Protein AF-A0A6M6E468-F1 (afdb_monomer)

Structure (mmCIF, N/CA/C/O backbone):
data_AF-A0A6M6E468-F1
#
_entry.id   AF-A0A6M6E468-F1
#
loop_
_atom_site.group_PDB
_atom_site.id
_atom_site.type_symbol
_atom_site.label_atom_id
_atom_site.label_alt_id
_atom_site.label_comp_id
_atom_site.label_asym_id
_atom_site.label_entity_id
_atom_site.label_seq_id
_atom_site.pdbx_PDB_ins_code
_atom_site.Cartn_x
_atom_site.Cartn_y
_atom_site.Cartn_z
_atom_site.occupancy
_atom_site.B_iso_or_equiv
_atom_site.auth_seq_id
_atom_site.auth_comp_id
_atom_site.auth_asym_id
_atom_site.auth_atom_id
_atom_site.pdbx_PDB_model_num
ATOM 1 N N . MET A 1 1 ? 19.280 4.868 -10.646 1.00 53.62 1 MET A N 1
ATOM 2 C CA . MET A 1 1 ? 18.082 5.717 -10.516 1.00 53.62 1 MET A CA 1
ATOM 3 C C . MET A 1 1 ? 18.527 7.147 -10.786 1.00 53.62 1 MET A C 1
ATOM 5 O O . MET A 1 1 ? 19.528 7.534 -10.190 1.00 53.62 1 MET A O 1
ATOM 9 N N . PRO A 1 2 ? 17.911 7.881 -11.720 1.00 64.31 2 PRO A N 1
ATOM 10 C CA . PRO A 1 2 ? 18.141 9.315 -11.892 1.00 64.31 2 PRO A CA 1
ATOM 11 C C . PRO A 1 2 ? 17.893 10.057 -10.570 1.00 64.31 2 PRO A C 1
ATOM 13 O O . PRO A 1 2 ? 16.924 9.755 -9.877 1.00 64.31 2 PRO A O 1
ATOM 16 N N . GLU A 1 3 ? 18.743 11.026 -10.222 1.00 70.00 3 GLU A N 1
ATOM 17 C CA . GLU A 1 3 ? 18.697 11.758 -8.937 1.00 70.00 3 GLU A CA 1
ATOM 18 C C . GLU A 1 3 ? 17.313 12.360 -8.632 1.00 70.00 3 GLU A C 1
ATOM 20 O O . GLU A 1 3 ? 16.843 12.291 -7.501 1.00 70.00 3 GLU A O 1
ATOM 25 N N . LYS A 1 4 ? 16.602 12.834 -9.661 1.00 68.81 4 LYS A N 1
ATOM 26 C CA . LYS A 1 4 ? 15.252 13.409 -9.530 1.00 68.81 4 LYS A CA 1
ATOM 27 C C . LYS A 1 4 ? 14.185 12.417 -9.056 1.00 68.81 4 LYS A C 1
ATOM 29 O O . LYS A 1 4 ? 13.275 12.801 -8.333 1.00 68.81 4 LYS A O 1
ATOM 34 N N . GLU A 1 5 ? 14.268 11.151 -9.463 1.00 62.62 5 GLU A N 1
ATOM 35 C CA . GLU A 1 5 ? 13.295 10.123 -9.053 1.00 62.62 5 GLU A CA 1
ATOM 36 C C . GLU A 1 5 ? 13.511 9.715 -7.591 1.00 62.62 5 GLU A C 1
ATOM 38 O O . GLU A 1 5 ? 12.561 9.419 -6.866 1.00 62.62 5 GLU A O 1
ATOM 43 N N . LEU A 1 6 ? 14.771 9.742 -7.146 1.00 69.62 6 LEU A N 1
ATOM 44 C CA . LEU A 1 6 ? 15.132 9.520 -5.751 1.00 69.62 6 LEU A CA 1
ATOM 45 C C . LEU A 1 6 ? 14.623 10.664 -4.864 1.00 69.62 6 LEU A C 1
ATOM 47 O O . LEU A 1 6 ? 14.034 10.392 -3.821 1.00 69.62 6 LEU A O 1
ATOM 51 N N . GLU A 1 7 ? 14.803 11.919 -5.288 1.00 73.38 7 GLU A N 1
ATOM 52 C CA . GLU A 1 7 ? 14.281 13.097 -4.578 1.00 73.38 7 GLU A CA 1
ATOM 53 C C . GLU A 1 7 ? 12.758 13.032 -4.409 1.00 73.38 7 GLU A C 1
ATOM 55 O O . GLU A 1 7 ? 12.260 13.165 -3.292 1.00 73.38 7 GLU A O 1
ATOM 60 N N . GLN A 1 8 ? 12.019 12.728 -5.481 1.00 72.06 8 GLN A N 1
ATOM 61 C CA . GLN A 1 8 ? 10.557 12.594 -5.429 1.00 72.06 8 GLN A CA 1
ATOM 62 C C . GLN A 1 8 ? 10.097 11.464 -4.499 1.00 72.06 8 GLN A C 1
ATOM 64 O O . GLN A 1 8 ? 9.098 11.601 -3.794 1.00 72.06 8 GLN A O 1
ATOM 69 N N . MET A 1 9 ? 10.826 10.344 -4.462 1.00 72.44 9 MET A N 1
ATOM 70 C CA . MET A 1 9 ? 10.519 9.263 -3.527 1.00 72.44 9 MET A CA 1
ATOM 71 C C . MET A 1 9 ? 10.747 9.688 -2.073 1.00 72.44 9 MET A C 1
ATOM 73 O O . MET A 1 9 ? 9.929 9.364 -1.210 1.00 72.44 9 MET A O 1
ATOM 77 N N . MET A 1 10 ? 11.851 10.381 -1.797 1.00 77.25 10 MET A N 1
ATOM 78 C CA . MET A 1 10 ? 12.161 10.874 -0.455 1.00 77.25 10 MET A CA 1
ATOM 79 C C . MET A 1 10 ? 11.100 11.871 0.019 1.00 77.25 10 MET A C 1
ATOM 81 O O . MET A 1 10 ? 10.559 11.698 1.109 1.00 77.25 10 MET A O 1
ATOM 85 N N . GLU A 1 11 ? 10.712 12.824 -0.831 1.00 80.44 11 GLU A N 1
ATOM 86 C CA . GLU A 1 11 ? 9.640 13.788 -0.546 1.00 80.44 11 GLU A CA 1
ATOM 87 C C . GLU A 1 11 ? 8.299 13.084 -0.268 1.00 80.44 11 GLU A C 1
ATOM 89 O O . GLU A 1 11 ? 7.577 13.427 0.676 1.00 80.44 11 GLU A O 1
ATOM 94 N N . PHE A 1 12 ? 7.980 12.034 -1.031 1.00 78.25 12 PHE A N 1
ATOM 95 C CA . PHE A 1 12 ? 6.785 11.223 -0.803 1.00 78.25 12 PHE A CA 1
ATOM 96 C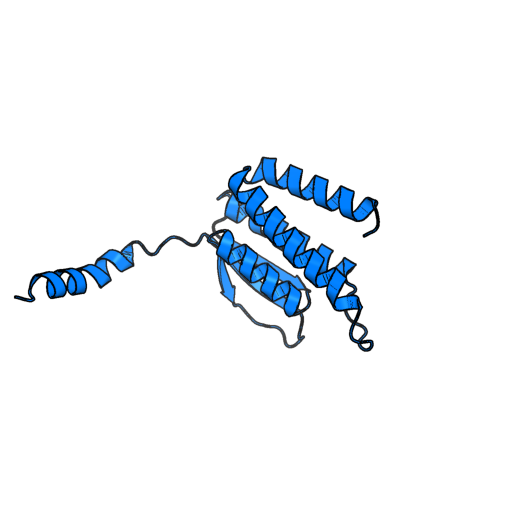 C . PHE A 1 12 ? 6.820 10.493 0.550 1.00 78.25 12 PHE A C 1
ATOM 98 O O . PHE A 1 12 ? 5.822 10.479 1.273 1.00 78.25 12 PHE A O 1
ATOM 105 N N . ILE A 1 13 ? 7.958 9.902 0.929 1.00 75.25 13 ILE A N 1
ATOM 106 C CA . ILE A 1 13 ? 8.125 9.208 2.218 1.00 75.25 13 ILE A CA 1
ATOM 107 C C . ILE A 1 13 ? 8.013 10.188 3.393 1.00 75.25 13 ILE A C 1
ATOM 109 O O . ILE A 1 13 ? 7.350 9.879 4.388 1.00 75.25 13 ILE A O 1
ATOM 113 N N . GLU A 1 14 ? 8.618 11.370 3.277 1.00 79.31 14 GLU A N 1
ATOM 114 C CA . GLU A 1 14 ? 8.524 12.433 4.282 1.00 79.31 14 GLU A CA 1
ATOM 115 C C . GLU A 1 14 ? 7.078 12.915 4.447 1.00 79.31 14 GLU A C 1
ATOM 117 O O . GLU A 1 14 ? 6.565 13.007 5.567 1.00 79.31 14 GLU A O 1
ATOM 122 N N . THR A 1 15 ? 6.376 13.112 3.330 1.00 81.38 15 THR A N 1
ATOM 123 C CA . THR A 1 15 ? 4.949 13.458 3.321 1.00 81.38 15 THR A CA 1
ATOM 124 C C . THR A 1 15 ? 4.113 12.368 3.995 1.00 81.38 15 THR A C 1
ATOM 126 O O . THR A 1 15 ? 3.269 12.659 4.847 1.00 81.38 15 THR A O 1
ATOM 129 N N . LEU A 1 16 ? 4.378 11.091 3.696 1.00 77.50 16 LEU A N 1
ATOM 130 C CA . LEU A 1 16 ? 3.726 9.972 4.377 1.00 77.50 16 LEU A CA 1
ATOM 131 C C . LEU A 1 16 ? 4.029 9.952 5.881 1.00 77.50 16 LEU A C 1
ATOM 133 O O . LEU A 1 16 ? 3.130 9.668 6.672 1.00 77.50 16 LEU A O 1
ATOM 137 N N . GLU A 1 17 ? 5.254 10.257 6.317 1.00 83.00 17 GLU A N 1
ATOM 138 C CA . GLU A 1 17 ? 5.572 10.339 7.750 1.00 83.00 17 GLU A CA 1
ATOM 139 C C . GLU A 1 17 ? 4.691 11.367 8.467 1.00 83.00 17 GLU A C 1
ATOM 141 O O . GLU A 1 17 ? 4.169 11.056 9.544 1.00 83.00 17 GLU A O 1
ATOM 146 N N . GLY A 1 18 ? 4.446 12.520 7.839 1.00 77.81 18 GLY A N 1
ATOM 147 C CA . GLY A 1 18 ? 3.517 13.533 8.341 1.00 77.81 18 GLY A CA 1
ATOM 148 C C . GLY A 1 18 ? 2.059 13.064 8.395 1.00 77.81 18 GLY A C 1
ATOM 149 O O . GLY A 1 18 ? 1.349 13.382 9.347 1.00 77.81 18 GLY A O 1
ATOM 150 N N . LEU A 1 19 ? 1.614 12.276 7.410 1.00 78.44 19 LEU A N 1
ATOM 151 C CA . LEU A 1 19 ? 0.208 11.874 7.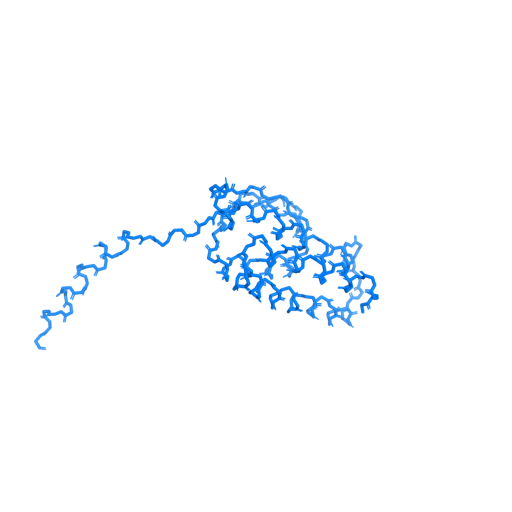272 1.00 78.44 19 LEU A CA 1
ATOM 152 C C . LEU A 1 19 ? -0.182 10.666 8.130 1.00 78.44 19 LEU A C 1
ATOM 154 O O . LEU A 1 19 ? -1.203 10.702 8.807 1.00 78.44 19 LEU A O 1
ATOM 158 N N . ILE A 1 20 ? 0.605 9.587 8.094 1.00 79.44 20 ILE A N 1
ATOM 159 C CA . ILE A 1 20 ? 0.249 8.293 8.712 1.00 79.44 20 ILE A CA 1
ATOM 160 C C . ILE A 1 20 ? 1.104 7.961 9.946 1.00 79.44 20 ILE A C 1
ATOM 162 O O . ILE A 1 20 ? 0.914 6.919 10.588 1.00 79.44 20 ILE A O 1
ATOM 166 N N . GLY A 1 21 ? 2.051 8.838 10.284 1.00 83.12 21 GLY A N 1
ATOM 167 C CA . GLY A 1 21 ? 2.969 8.700 11.405 1.00 83.12 21 GLY A CA 1
ATOM 168 C C . GLY A 1 21 ? 4.172 7.793 11.123 1.00 83.12 21 GLY A C 1
ATOM 169 O O . GLY A 1 21 ? 4.122 6.820 10.362 1.00 83.12 21 GLY A O 1
ATOM 170 N N . LYS A 1 22 ? 5.266 8.068 11.841 1.00 81.31 22 LYS A N 1
ATOM 171 C CA . LYS A 1 22 ? 6.598 7.465 11.657 1.00 81.31 22 LYS A CA 1
ATOM 172 C C . LYS A 1 22 ? 6.637 5.938 11.596 1.00 81.31 22 LYS A C 1
ATOM 174 O O . LYS A 1 22 ? 7.366 5.365 10.794 1.00 81.31 22 LYS A O 1
ATOM 179 N N . LYS A 1 23 ? 5.857 5.243 12.434 1.00 81.88 23 LYS A N 1
ATOM 180 C CA . LYS A 1 23 ? 5.858 3.767 12.473 1.00 81.88 23 LYS A CA 1
ATOM 181 C C . LYS A 1 23 ? 5.307 3.157 11.179 1.00 81.88 23 LYS A C 1
ATOM 183 O O . LYS A 1 23 ? 5.871 2.186 10.670 1.00 81.88 23 LYS A O 1
ATOM 188 N N . LYS A 1 24 ? 4.205 3.708 10.661 1.00 79.44 24 LYS A N 1
ATOM 189 C CA . LYS A 1 24 ? 3.590 3.229 9.419 1.00 79.44 24 LYS A CA 1
ATOM 190 C C . LYS A 1 24 ? 4.413 3.675 8.214 1.00 79.44 24 LYS A C 1
ATOM 192 O O . LYS A 1 24 ? 4.700 2.834 7.370 1.00 79.44 24 LYS A O 1
ATOM 197 N N . SER A 1 25 ? 4.885 4.926 8.199 1.00 81.62 25 SER A N 1
ATOM 198 C CA . SER A 1 25 ? 5.754 5.435 7.128 1.00 81.62 25 SER A CA 1
ATOM 199 C C . SER A 1 25 ? 7.016 4.583 6.958 1.00 81.62 25 SER A C 1
ATOM 201 O O . SER A 1 25 ? 7.217 4.037 5.882 1.00 81.62 25 SER A O 1
ATOM 203 N N . LYS A 1 26 ? 7.754 4.270 8.035 1.00 82.69 26 LYS A N 1
ATOM 204 C CA . LYS A 1 26 ? 8.914 3.352 7.967 1.00 82.69 26 LYS A CA 1
ATOM 205 C C . LYS A 1 26 ? 8.589 1.962 7.411 1.00 82.69 26 LYS A C 1
ATOM 207 O O . LYS A 1 26 ? 9.436 1.304 6.809 1.00 82.69 26 LYS A O 1
ATOM 212 N N . THR A 1 27 ? 7.372 1.474 7.652 1.00 79.94 27 THR A N 1
ATOM 213 C CA . THR A 1 27 ? 6.921 0.179 7.122 1.00 79.94 27 THR A CA 1
ATOM 214 C C . THR A 1 27 ? 6.707 0.259 5.611 1.00 79.94 27 THR A C 1
ATOM 216 O O . THR A 1 27 ? 7.112 -0.659 4.893 1.00 79.94 27 THR A O 1
ATOM 219 N N . ILE A 1 28 ? 6.115 1.360 5.142 1.00 77.81 28 ILE A N 1
ATOM 220 C CA . ILE A 1 28 ? 5.918 1.653 3.722 1.00 77.81 28 ILE A CA 1
ATOM 221 C C . ILE A 1 28 ? 7.263 1.902 3.039 1.00 77.81 28 ILE A C 1
ATOM 223 O O . ILE A 1 28 ? 7.546 1.235 2.056 1.00 77.81 28 ILE A O 1
ATOM 227 N N . GLU A 1 29 ? 8.123 2.752 3.599 1.00 81.31 29 GLU A N 1
ATOM 228 C CA . GLU A 1 29 ? 9.484 3.037 3.127 1.00 81.31 29 GLU A CA 1
ATOM 229 C C . GLU A 1 29 ? 10.286 1.747 2.909 1.00 81.31 29 GLU A C 1
ATOM 231 O O . GLU A 1 29 ? 10.769 1.482 1.810 1.00 81.31 29 GLU A O 1
ATOM 236 N N . LYS A 1 30 ? 10.368 0.875 3.925 1.00 80.62 30 LYS A N 1
ATOM 237 C CA . LYS A 1 30 ? 11.103 -0.395 3.811 1.00 80.62 30 LYS A CA 1
ATOM 238 C C . LYS A 1 30 ? 10.531 -1.301 2.719 1.00 80.62 30 LYS A C 1
ATOM 240 O O . LYS A 1 30 ? 11.272 -2.042 2.073 1.00 80.62 30 LYS A O 1
ATOM 245 N N . ALA A 1 31 ? 9.212 -1.307 2.551 1.00 74.06 31 ALA A N 1
ATOM 246 C CA . ALA A 1 31 ? 8.557 -2.132 1.546 1.00 74.06 31 ALA A CA 1
ATOM 247 C C . ALA A 1 31 ? 8.698 -1.550 0.128 1.00 74.06 31 ALA A C 1
ATOM 249 O O . ALA A 1 31 ? 8.931 -2.316 -0.804 1.00 74.06 31 ALA A O 1
ATOM 250 N N . LEU A 1 32 ? 8.646 -0.224 -0.010 1.00 74.94 32 LEU A N 1
ATOM 251 C CA . LEU A 1 32 ? 8.915 0.523 -1.237 1.00 74.94 32 LEU A CA 1
ATOM 252 C C . LEU A 1 32 ? 10.348 0.308 -1.712 1.00 74.94 32 LEU A C 1
ATOM 254 O O . LEU A 1 32 ? 10.545 -0.137 -2.837 1.00 74.94 32 LEU A O 1
ATOM 258 N N . LEU A 1 33 ? 11.338 0.515 -0.840 1.00 77.12 33 LEU A N 1
ATOM 259 C CA . LEU A 1 33 ? 12.750 0.291 -1.163 1.00 77.12 33 LEU A CA 1
ATOM 260 C C . LEU A 1 33 ? 12.991 -1.143 -1.641 1.00 77.12 33 LEU A C 1
ATOM 262 O O . LEU A 1 33 ? 13.653 -1.357 -2.653 1.00 77.12 33 LEU A O 1
ATOM 266 N N . LYS A 1 34 ? 12.397 -2.138 -0.968 1.00 73.50 34 LYS A N 1
ATOM 267 C CA . LYS A 1 34 ? 12.476 -3.539 -1.403 1.00 73.50 34 LYS A CA 1
ATOM 268 C C . LYS A 1 34 ? 11.852 -3.730 -2.793 1.00 73.50 34 LYS A C 1
ATOM 270 O O . LYS A 1 34 ? 12.463 -4.370 -3.644 1.00 73.50 34 LYS A O 1
ATOM 275 N N . ALA A 1 35 ? 10.659 -3.183 -3.032 1.00 69.44 35 ALA A N 1
ATOM 276 C CA . ALA A 1 35 ? 9.977 -3.287 -4.321 1.00 69.44 35 ALA A CA 1
ATOM 277 C C . ALA A 1 35 ? 10.781 -2.627 -5.454 1.00 69.44 35 ALA A C 1
ATOM 279 O O . ALA A 1 35 ? 10.898 -3.202 -6.533 1.00 69.44 35 ALA A O 1
ATOM 280 N N . MET A 1 36 ? 11.397 -1.475 -5.189 1.00 71.44 36 MET A N 1
ATOM 281 C CA . MET A 1 36 ? 12.240 -0.765 -6.149 1.00 71.44 36 MET A CA 1
ATOM 282 C C . MET A 1 36 ? 13.554 -1.477 -6.449 1.00 71.44 36 MET A C 1
ATOM 284 O O . MET A 1 36 ? 13.949 -1.557 -7.607 1.00 71.44 36 MET A O 1
ATOM 288 N N . VAL A 1 37 ? 14.216 -2.054 -5.441 1.00 71.06 37 VAL A N 1
ATOM 289 C CA . VAL A 1 37 ? 15.414 -2.879 -5.664 1.00 71.06 37 VAL A CA 1
ATOM 290 C C . VAL A 1 37 ? 15.086 -4.066 -6.570 1.00 71.06 37 VAL A C 1
ATOM 292 O O . VAL A 1 37 ? 15.866 -4.372 -7.471 1.00 71.06 37 VAL A O 1
ATOM 295 N N . HIS A 1 38 ? 13.921 -4.696 -6.389 1.00 67.00 38 HIS A N 1
ATOM 296 C CA . HIS A 1 38 ? 13.463 -5.769 -7.274 1.00 67.00 38 HIS A CA 1
ATOM 297 C C . HIS A 1 38 ? 13.193 -5.275 -8.699 1.00 67.00 38 HIS A C 1
ATOM 299 O O . HIS A 1 38 ? 13.607 -5.935 -9.645 1.00 67.00 38 HIS A O 1
ATOM 305 N N . LEU A 1 39 ? 12.562 -4.108 -8.851 1.00 67.06 39 LEU A N 1
ATOM 306 C CA . LEU A 1 39 ? 12.309 -3.489 -10.154 1.00 67.06 39 LEU A CA 1
ATOM 307 C C . LEU A 1 39 ? 13.603 -3.165 -10.921 1.00 67.06 39 LEU A C 1
ATOM 309 O O . LEU A 1 39 ? 13.685 -3.411 -12.119 1.00 67.06 39 LEU A O 1
ATOM 313 N N . VAL A 1 40 ? 14.631 -2.663 -10.231 1.00 65.12 40 VAL A N 1
ATOM 314 C CA . VAL A 1 40 ? 15.922 -2.312 -10.848 1.00 65.12 40 VAL A CA 1
ATOM 315 C C . VAL A 1 40 ? 16.773 -3.550 -11.155 1.00 65.12 40 VAL A C 1
ATOM 317 O O . VAL A 1 40 ? 17.449 -3.580 -12.179 1.00 65.12 40 VAL A O 1
ATOM 320 N N . SER A 1 41 ? 16.742 -4.573 -10.296 1.00 61.97 41 SER A N 1
ATOM 321 C CA . SER A 1 41 ? 17.560 -5.788 -10.463 1.00 61.97 41 SER A CA 1
ATOM 322 C C . SER A 1 41 ? 17.072 -6.702 -11.595 1.00 61.97 41 SER A C 1
ATOM 324 O O . SER A 1 41 ? 17.889 -7.360 -12.231 1.00 61.97 41 SER A O 1
ATOM 326 N N . ASP A 1 42 ? 15.765 -6.729 -11.879 1.00 55.44 42 ASP A N 1
ATOM 327 C CA . ASP A 1 42 ? 15.175 -7.592 -12.920 1.00 55.44 42 ASP A CA 1
ATOM 328 C C . ASP A 1 42 ? 15.369 -7.056 -14.355 1.00 55.44 42 ASP A C 1
ATOM 330 O O . ASP A 1 42 ? 15.200 -7.807 -15.312 1.00 55.44 42 ASP A O 1
ATOM 334 N N . ASN A 1 43 ? 15.791 -5.798 -14.539 1.00 53.28 43 ASN A N 1
ATOM 335 C CA . ASN A 1 43 ? 16.094 -5.232 -15.866 1.00 53.28 43 ASN A CA 1
ATOM 336 C C . ASN A 1 43 ? 17.325 -5.872 -16.553 1.00 53.28 43 ASN A C 1
ATOM 338 O O . ASN A 1 43 ? 17.662 -5.494 -17.676 1.00 53.28 43 ASN A O 1
ATOM 342 N N . GLY A 1 44 ? 18.011 -6.815 -15.895 1.00 46.72 44 GLY A N 1
ATOM 343 C CA . GLY A 1 44 ? 19.114 -7.589 -16.470 1.00 46.72 44 GLY A CA 1
ATOM 344 C C . GLY A 1 44 ? 18.682 -8.821 -17.275 1.00 46.72 44 GLY A C 1
ATOM 345 O O . GLY A 1 44 ? 19.474 -9.315 -18.075 1.00 46.72 44 GLY A O 1
ATOM 346 N N . GLU A 1 45 ? 17.445 -9.307 -17.113 1.00 46.44 45 GLU A N 1
ATOM 347 C CA . GLU A 1 45 ? 16.975 -10.539 -17.757 1.00 46.44 45 GLU A CA 1
ATOM 348 C C . GLU A 1 45 ? 15.618 -10.341 -18.457 1.00 46.44 45 GLU A C 1
ATOM 350 O O . GLU A 1 45 ? 14.569 -10.260 -17.823 1.00 46.44 45 GLU A O 1
ATOM 355 N N . ASN A 1 46 ? 15.660 -10.397 -19.794 1.00 42.03 46 ASN A N 1
ATOM 356 C CA . ASN A 1 46 ? 14.553 -10.519 -20.759 1.00 42.03 46 ASN A CA 1
ATOM 357 C C . ASN A 1 46 ? 14.066 -9.230 -21.443 1.00 42.03 46 ASN A C 1
ATOM 359 O O . ASN A 1 46 ? 13.161 -8.525 -21.004 1.00 42.03 46 ASN A O 1
ATOM 363 N N . ASN A 1 47 ? 14.617 -9.037 -22.645 1.00 54.56 47 ASN A N 1
ATOM 364 C CA . ASN A 1 47 ? 13.939 -8.413 -23.776 1.00 54.56 47 ASN A CA 1
ATOM 365 C C . ASN A 1 47 ? 12.598 -9.118 -24.072 1.00 54.56 47 ASN A C 1
ATOM 367 O O . ASN A 1 47 ? 12.492 -10.324 -23.885 1.00 54.56 47 ASN A O 1
ATOM 371 N N . THR A 1 48 ? 11.665 -8.359 -24.663 1.00 46.94 48 THR A N 1
ATOM 372 C CA . THR A 1 48 ? 10.388 -8.748 -25.313 1.00 46.94 48 THR A CA 1
ATOM 373 C C . THR A 1 48 ? 9.095 -8.628 -24.492 1.00 46.94 48 THR A C 1
ATOM 375 O O . THR A 1 48 ? 8.519 -9.629 -24.086 1.00 46.94 48 THR A O 1
ATOM 378 N N . SER A 1 49 ? 8.567 -7.406 -24.368 1.00 43.78 49 SER A N 1
ATOM 379 C CA . SER A 1 49 ? 7.159 -7.058 -24.668 1.00 43.78 49 SER A CA 1
ATOM 380 C C . SER A 1 49 ? 6.916 -5.570 -24.391 1.00 43.78 49 SER A C 1
ATOM 382 O O . SER A 1 49 ? 7.401 -5.027 -23.406 1.00 43.78 49 SER A O 1
ATOM 384 N N . THR A 1 50 ? 6.166 -4.900 -25.259 1.00 52.50 50 THR A N 1
ATOM 385 C CA . THR A 1 50 ? 5.787 -3.474 -25.226 1.00 52.50 50 THR A CA 1
ATOM 386 C C . THR A 1 50 ? 4.843 -3.094 -24.065 1.00 52.50 50 THR A C 1
ATOM 388 O O . THR A 1 50 ? 3.746 -2.589 -24.292 1.00 52.50 50 THR A O 1
ATOM 391 N N . SER A 1 51 ? 5.226 -3.315 -22.805 1.00 52.69 51 SER A N 1
ATOM 392 C CA . SER A 1 51 ? 4.343 -3.050 -21.656 1.00 52.69 51 SER A CA 1
ATOM 393 C C . SER A 1 51 ? 5.103 -2.650 -20.384 1.00 52.69 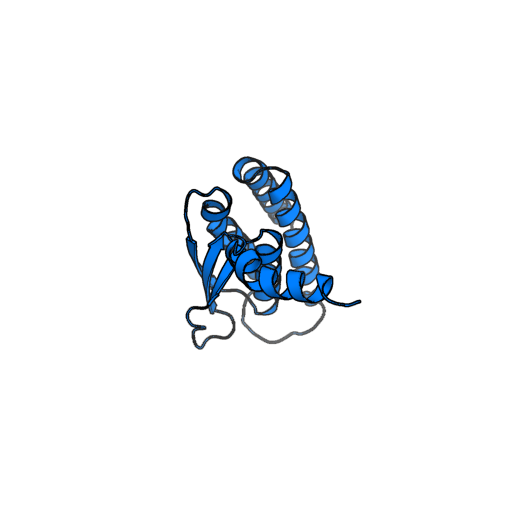51 SER A C 1
ATOM 395 O O . SER A 1 51 ? 5.731 -3.507 -19.775 1.00 52.69 51 SER A O 1
ATOM 397 N N . CYS A 1 52 ? 4.960 -1.371 -20.000 1.00 52.31 52 CYS A N 1
ATOM 398 C CA . CYS A 1 52 ? 5.411 -0.698 -18.764 1.00 52.31 52 CYS A CA 1
ATOM 399 C C . CYS A 1 52 ? 6.911 -0.789 -18.443 1.00 52.31 52 CYS A C 1
ATOM 401 O O . CYS A 1 52 ? 7.475 -1.852 -18.207 1.00 52.31 52 CYS A O 1
ATOM 403 N N . THR A 1 53 ? 7.565 0.370 -18.414 1.00 63.19 53 THR A N 1
ATOM 404 C CA . THR A 1 53 ? 8.948 0.498 -17.952 1.00 63.19 53 THR A CA 1
ATOM 405 C C . THR A 1 53 ? 9.023 0.400 -16.423 1.00 63.19 53 THR A C 1
ATOM 407 O O . THR A 1 53 ? 8.041 0.627 -15.719 1.00 63.19 53 THR A O 1
ATOM 410 N N . CYS A 1 54 ? 10.217 0.128 -15.886 1.00 63.28 54 CYS A N 1
ATOM 411 C CA . CYS A 1 54 ? 10.493 0.163 -14.441 1.00 63.28 54 CYS A CA 1
ATOM 412 C C . CYS A 1 54 ? 10.027 1.474 -13.766 1.00 63.28 54 CYS A C 1
ATOM 414 O O . CYS A 1 54 ? 9.619 1.453 -12.604 1.00 63.28 54 CYS A O 1
ATOM 416 N N . ALA A 1 55 ? 10.086 2.604 -14.480 1.00 65.81 55 ALA A N 1
ATOM 417 C CA . ALA A 1 55 ? 9.622 3.899 -13.986 1.00 65.81 55 ALA A CA 1
ATOM 418 C C . ALA A 1 55 ? 8.087 3.961 -13.881 1.00 65.81 55 ALA A C 1
ATOM 420 O O . ALA A 1 55 ? 7.562 4.454 -12.883 1.00 65.81 55 ALA A O 1
ATOM 421 N N . ASP A 1 56 ? 7.373 3.393 -14.858 1.00 72.94 56 ASP A N 1
ATOM 422 C CA . ASP A 1 56 ? 5.907 3.322 -14.846 1.00 72.94 56 ASP A CA 1
ATOM 423 C C . ASP A 1 56 ? 5.412 2.466 -13.672 1.00 72.94 56 ASP A C 1
ATOM 425 O O . ASP A 1 56 ? 4.536 2.871 -12.913 1.00 72.94 56 ASP A O 1
ATOM 429 N N . ASP A 1 57 ? 6.024 1.301 -13.458 1.00 74.12 57 ASP A N 1
ATOM 430 C CA . ASP A 1 57 ? 5.659 0.402 -12.360 1.00 74.12 57 ASP A CA 1
ATOM 431 C C . ASP A 1 57 ? 5.908 1.014 -10.970 1.00 74.12 57 ASP A C 1
ATOM 433 O O . ASP A 1 57 ? 5.104 0.827 -10.051 1.00 74.12 57 ASP A O 1
ATOM 437 N N . ALA A 1 58 ? 6.999 1.770 -10.806 1.00 74.94 58 ALA A N 1
ATOM 438 C CA . ALA A 1 58 ? 7.264 2.521 -9.581 1.00 74.94 58 ALA A CA 1
ATOM 439 C C . ALA A 1 58 ? 6.202 3.609 -9.356 1.00 74.94 58 ALA A C 1
ATOM 441 O O . ALA A 1 58 ? 5.651 3.717 -8.258 1.00 74.94 58 ALA A O 1
ATOM 442 N N . PHE A 1 59 ? 5.859 4.364 -10.403 1.00 79.38 59 PHE A N 1
ATOM 443 C CA . PHE A 1 59 ? 4.811 5.381 -10.364 1.00 79.38 59 PHE A CA 1
ATOM 444 C C . PHE A 1 59 ? 3.447 4.797 -9.965 1.00 79.38 59 PHE A C 1
ATOM 446 O O . PHE A 1 59 ? 2.787 5.308 -9.057 1.00 79.38 59 PHE A O 1
ATOM 453 N N . PHE A 1 60 ? 3.038 3.680 -10.569 1.00 83.00 60 PHE A N 1
ATOM 454 C CA . PHE A 1 60 ? 1.769 3.032 -10.237 1.00 83.00 60 PHE A CA 1
ATOM 455 C C . PHE A 1 60 ? 1.739 2.470 -8.813 1.00 83.00 60 PHE A C 1
ATOM 457 O O . PHE A 1 60 ? 0.689 2.481 -8.163 1.00 83.00 60 PHE A O 1
ATOM 464 N N . LEU A 1 61 ? 2.882 2.006 -8.298 1.00 84.44 61 LEU A N 1
ATOM 465 C CA . LEU A 1 61 ? 3.002 1.593 -6.903 1.00 84.44 61 LEU A CA 1
ATOM 466 C C . LEU A 1 61 ? 2.796 2.777 -5.948 1.00 84.44 61 LEU A C 1
ATOM 468 O O . LEU A 1 61 ? 2.064 2.637 -4.966 1.00 84.44 61 LEU A O 1
ATOM 472 N N . PHE A 1 62 ? 3.380 3.940 -6.248 1.00 83.44 62 PHE A N 1
ATOM 473 C CA . PHE A 1 62 ? 3.165 5.156 -5.460 1.00 83.44 62 PHE A CA 1
ATOM 474 C C . PHE A 1 62 ? 1.701 5.583 -5.445 1.00 83.44 62 PHE A C 1
ATOM 476 O O . PHE A 1 62 ? 1.147 5.784 -4.365 1.00 83.44 62 PHE A O 1
ATOM 483 N N . GLN A 1 63 ? 1.048 5.628 -6.608 1.00 85.44 63 GLN A N 1
ATOM 484 C CA . GLN A 1 63 ? -0.376 5.967 -6.691 1.00 85.44 63 GLN A CA 1
ATOM 485 C C . GLN A 1 63 ? -1.247 5.009 -5.868 1.00 85.44 63 GLN A C 1
ATOM 487 O O . GLN A 1 63 ? -2.175 5.433 -5.178 1.00 85.44 63 GLN A O 1
ATOM 492 N N . ALA A 1 64 ? -0.944 3.708 -5.903 1.00 88.88 64 ALA A N 1
ATOM 493 C CA . ALA A 1 64 ? -1.679 2.719 -5.124 1.00 88.88 64 ALA A CA 1
ATOM 494 C C . ALA A 1 64 ? -1.505 2.927 -3.606 1.00 88.88 64 ALA A C 1
ATOM 496 O O . ALA A 1 64 ? -2.460 2.739 -2.850 1.00 88.88 64 ALA A O 1
ATOM 497 N N . ILE A 1 65 ? -0.314 3.339 -3.159 1.00 88.50 65 ILE A N 1
ATOM 498 C CA . ILE A 1 65 ? -0.026 3.652 -1.751 1.00 88.50 65 ILE A CA 1
ATOM 499 C C . ILE A 1 65 ? -0.700 4.954 -1.318 1.00 88.50 65 ILE A C 1
ATOM 501 O O . ILE A 1 65 ? -1.313 5.001 -0.254 1.00 88.50 65 ILE A O 1
ATOM 505 N N . GLU A 1 66 ? -0.625 6.004 -2.130 1.00 86.44 66 GLU A N 1
ATOM 506 C CA . GLU A 1 66 ? -1.296 7.274 -1.851 1.00 86.44 66 GLU A CA 1
ATOM 507 C C . GLU A 1 66 ? -2.805 7.060 -1.671 1.00 86.44 66 GLU A C 1
ATOM 509 O O . GLU A 1 66 ? -3.417 7.518 -0.705 1.00 86.44 66 GLU A O 1
ATOM 514 N N . ALA A 1 67 ? -3.404 6.253 -2.544 1.00 89.44 67 ALA A N 1
ATOM 515 C CA . ALA A 1 67 ? -4.835 6.015 -2.533 1.00 89.44 67 ALA A CA 1
ATOM 516 C C . ALA A 1 67 ? -5.342 5.237 -1.299 1.00 89.44 67 ALA A C 1
ATOM 518 O O . ALA A 1 67 ? -6.532 5.317 -0.985 1.00 89.44 67 ALA A O 1
ATOM 519 N N . ILE A 1 68 ? -4.477 4.517 -0.568 1.00 90.81 68 ILE A N 1
ATOM 520 C CA . ILE A 1 68 ? -4.838 3.840 0.695 1.00 90.81 68 ILE A CA 1
ATOM 521 C C . ILE A 1 68 ? -4.622 4.709 1.942 1.00 90.81 68 ILE A C 1
ATOM 523 O O . ILE A 1 68 ? -5.084 4.330 3.022 1.00 90.81 68 ILE A O 1
ATOM 527 N N . VAL A 1 69 ? -3.983 5.881 1.824 1.00 88.94 69 VAL A N 1
ATOM 528 C CA . VAL A 1 69 ? -3.756 6.811 2.950 1.00 88.94 69 VAL A CA 1
ATOM 529 C C . VAL A 1 69 ? -5.054 7.176 3.687 1.00 88.94 69 VAL A C 1
ATOM 531 O O . VAL A 1 69 ? -5.068 7.064 4.917 1.00 88.94 69 VAL A O 1
ATOM 534 N N . PRO A 1 70 ? -6.182 7.485 3.012 1.00 88.69 70 PRO A N 1
ATOM 535 C CA . PRO A 1 70 ? -7.437 7.782 3.707 1.00 88.69 70 PRO A CA 1
ATOM 536 C C . PRO A 1 70 ? -7.952 6.623 4.578 1.00 88.69 70 PRO A C 1
ATOM 538 O O . PRO A 1 70 ? -8.623 6.851 5.585 1.00 88.69 70 PRO A O 1
ATOM 541 N N . VAL A 1 71 ? -7.639 5.368 4.226 1.00 89.50 71 VAL A N 1
ATOM 542 C CA . VAL A 1 71 ? -7.974 4.198 5.061 1.00 89.50 71 VAL A CA 1
ATOM 543 C C . VAL A 1 71 ? -7.041 4.123 6.267 1.00 89.50 71 VAL A C 1
ATOM 545 O O . VAL A 1 71 ? -7.500 3.937 7.393 1.00 89.50 71 VAL A O 1
ATOM 548 N N . LEU A 1 72 ? -5.738 4.337 6.060 1.00 86.50 72 LEU A N 1
ATOM 549 C CA . LEU A 1 72 ? -4.735 4.335 7.131 1.00 86.50 72 LEU A CA 1
ATOM 550 C C . LEU A 1 72 ? -4.997 5.408 8.196 1.00 86.50 72 LEU A C 1
ATOM 552 O O . LEU A 1 72 ? -4.726 5.159 9.379 1.00 86.50 72 LEU A O 1
ATOM 556 N N . ASN A 1 73 ? -5.537 6.555 7.781 1.00 85.31 73 ASN A N 1
ATOM 557 C CA . ASN A 1 73 ? -5.919 7.676 8.641 1.00 85.31 73 ASN A CA 1
ATOM 558 C C . ASN A 1 73 ? -7.322 7.550 9.239 1.00 85.31 73 ASN A C 1
ATOM 560 O O . ASN A 1 73 ? -7.729 8.398 10.029 1.00 85.31 73 ASN A O 1
ATOM 564 N N . LYS A 1 74 ? -8.058 6.477 8.917 1.00 84.81 74 LYS A N 1
ATOM 565 C CA . LYS A 1 74 ? -9.451 6.258 9.342 1.00 84.81 74 LYS A CA 1
ATOM 566 C C . LYS A 1 74 ? -10.430 7.329 8.840 1.00 84.81 74 LYS A C 1
ATOM 568 O O . LYS A 1 74 ? -11.539 7.430 9.360 1.00 84.81 74 LYS A O 1
ATOM 573 N N . GLU A 1 75 ? -10.056 8.082 7.810 1.00 86.94 75 GLU A N 1
ATOM 574 C CA . GLU A 1 75 ? -10.931 9.036 7.118 1.00 86.94 75 GLU A CA 1
ATOM 575 C C . GLU A 1 75 ? -11.974 8.301 6.266 1.00 86.94 75 GLU A C 1
ATOM 577 O O . GLU A 1 75 ? -13.102 8.763 6.094 1.00 86.94 75 GLU A O 1
ATOM 582 N N . ARG A 1 76 ? -11.615 7.117 5.748 1.00 87.38 76 ARG A N 1
ATOM 583 C CA . ARG A 1 76 ? -12.509 6.231 4.994 1.00 87.38 76 ARG A CA 1
ATOM 584 C C . ARG A 1 76 ? -12.463 4.810 5.542 1.00 87.38 76 ARG A C 1
ATOM 586 O O . ARG A 1 76 ? -11.415 4.311 5.933 1.00 87.38 76 ARG A O 1
ATOM 593 N N . LYS A 1 77 ? -13.613 4.127 5.521 1.00 86.25 77 LYS A N 1
ATOM 594 C CA . LYS A 1 77 ? -13.708 2.700 5.891 1.00 86.25 77 LYS A CA 1
ATOM 595 C C . LYS A 1 77 ? -13.077 1.786 4.837 1.00 86.25 77 LYS A C 1
ATOM 597 O O . LYS A 1 77 ? -12.558 0.729 5.179 1.00 86.25 77 LYS A O 1
ATOM 602 N N . SER A 1 78 ? -13.151 2.193 3.572 1.00 89.56 78 SER A N 1
ATOM 603 C CA . SER A 1 78 ? -12.604 1.465 2.433 1.00 89.56 78 SER A CA 1
ATOM 604 C C . SER A 1 78 ? -12.330 2.400 1.255 1.00 89.56 78 SER A C 1
ATOM 606 O O . SER A 1 78 ? -12.927 3.476 1.152 1.00 89.56 78 SER A O 1
ATOM 608 N N . VAL A 1 79 ? -11.467 1.968 0.339 1.00 91.19 79 VAL A N 1
ATOM 609 C CA . VAL A 1 79 ? -11.188 2.631 -0.942 1.00 91.19 79 VAL A CA 1
ATOM 610 C C . VAL A 1 79 ? -11.205 1.607 -2.068 1.00 91.19 79 VAL A C 1
ATOM 612 O O . VAL A 1 79 ? -10.675 0.512 -1.920 1.00 91.19 79 VAL A O 1
ATOM 615 N N . LYS A 1 80 ? -11.812 1.958 -3.204 1.00 90.62 80 LYS A N 1
ATOM 616 C CA . LYS A 1 80 ? -11.750 1.146 -4.422 1.00 90.62 80 LYS A CA 1
ATOM 617 C C . LYS A 1 80 ? -10.635 1.684 -5.309 1.00 90.62 80 LYS A C 1
ATOM 619 O O . LYS A 1 80 ? -10.652 2.858 -5.666 1.00 90.62 80 LYS A O 1
ATOM 624 N N . LEU A 1 81 ? -9.692 0.823 -5.656 1.00 89.38 81 LEU A N 1
ATOM 625 C CA . LEU A 1 81 ? -8.508 1.135 -6.441 1.00 89.38 81 LEU A CA 1
ATOM 626 C C . LEU A 1 81 ? -8.625 0.484 -7.815 1.00 89.38 81 LEU A C 1
ATOM 628 O O . LEU A 1 81 ? -8.993 -0.687 -7.921 1.00 89.38 81 LEU A O 1
ATOM 632 N N . ARG A 1 82 ? -8.276 1.237 -8.857 1.00 87.62 82 ARG A N 1
ATOM 633 C CA . ARG A 1 82 ? -7.990 0.703 -10.189 1.00 87.62 82 ARG A CA 1
ATOM 634 C C . ARG A 1 82 ? -6.499 0.876 -10.420 1.00 87.62 82 ARG A C 1
ATOM 636 O O . ARG A 1 82 ? -6.019 2.001 -10.460 1.00 87.62 82 ARG A O 1
ATOM 643 N N . ILE A 1 83 ? -5.793 -0.236 -10.510 1.00 85.00 83 ILE A N 1
ATOM 644 C CA . ILE A 1 83 ? -4.340 -0.289 -10.478 1.00 85.00 83 ILE A CA 1
ATOM 645 C C . ILE A 1 83 ? -3.864 -0.913 -11.782 1.00 85.00 83 ILE A C 1
ATOM 647 O O . ILE A 1 83 ? -4.251 -2.032 -12.107 1.00 85.00 83 ILE A O 1
ATOM 651 N N . GLN A 1 84 ? -3.017 -0.202 -12.512 1.00 83.56 84 GLN A N 1
ATOM 652 C CA . GLN A 1 84 ? -2.348 -0.722 -13.695 1.00 83.56 84 GLN A CA 1
ATOM 653 C C . GLN A 1 84 ? -0.896 -0.981 -13.315 1.00 83.56 84 GLN A C 1
ATOM 655 O O . GLN A 1 84 ? -0.151 -0.039 -13.136 1.00 83.56 84 GLN A O 1
ATOM 660 N N . MET A 1 85 ? -0.503 -2.228 -13.093 1.00 82.12 85 MET A N 1
ATOM 661 C CA . MET A 1 85 ? 0.885 -2.565 -12.761 1.00 82.12 85 MET A CA 1
ATOM 662 C C . MET A 1 85 ? 1.135 -4.027 -13.070 1.00 82.12 85 MET A C 1
ATOM 664 O O . MET A 1 85 ? 0.215 -4.856 -12.994 1.00 82.12 85 MET A O 1
ATOM 668 N N . ASN A 1 86 ? 2.389 -4.354 -13.360 1.00 79.25 86 ASN A N 1
ATOM 669 C CA . ASN A 1 86 ? 2.742 -5.731 -13.640 1.00 79.25 86 ASN A CA 1
ATOM 670 C C . ASN A 1 86 ? 2.437 -6.650 -12.434 1.00 79.25 86 ASN A C 1
ATOM 672 O O . ASN A 1 86 ? 2.415 -6.238 -11.266 1.00 79.25 86 ASN A O 1
ATOM 676 N N . ARG A 1 87 ? 2.229 -7.943 -12.700 1.00 80.12 87 ARG A N 1
ATOM 677 C CA . ARG A 1 87 ? 1.927 -8.954 -11.664 1.00 80.12 87 ARG A CA 1
ATOM 678 C C . ARG A 1 87 ? 2.911 -8.996 -10.489 1.00 80.12 87 ARG A C 1
ATOM 680 O O . ARG A 1 87 ? 2.494 -9.302 -9.371 1.00 80.12 87 ARG A O 1
ATOM 687 N N . LYS A 1 88 ? 4.207 -8.763 -10.720 1.00 78.50 88 LYS A N 1
ATOM 688 C CA . LYS A 1 88 ? 5.236 -8.810 -9.666 1.00 78.50 88 LYS A CA 1
ATOM 689 C C . LYS A 1 88 ? 5.095 -7.610 -8.724 1.00 78.50 88 LYS A C 1
ATOM 691 O O . LYS A 1 88 ? 5.081 -7.785 -7.509 1.00 78.50 88 LYS A O 1
ATOM 696 N N . VAL A 1 89 ? 4.910 -6.417 -9.278 1.00 80.69 89 VAL A N 1
ATOM 697 C CA . VAL A 1 89 ? 4.710 -5.164 -8.532 1.00 80.69 89 VAL A CA 1
ATOM 698 C C . VAL A 1 89 ? 3.404 -5.210 -7.759 1.00 80.69 89 VAL A C 1
ATOM 700 O O . VAL A 1 89 ? 3.375 -4.869 -6.578 1.00 80.69 89 VAL A O 1
ATOM 703 N N . TYR A 1 90 ? 2.355 -5.761 -8.370 1.00 84.69 90 TYR A N 1
ATOM 704 C CA . TYR A 1 90 ? 1.096 -6.011 -7.683 1.00 84.69 90 TYR A CA 1
ATOM 705 C C . TYR A 1 90 ? 1.278 -6.903 -6.452 1.00 84.69 90 TYR A C 1
ATOM 707 O O . TYR A 1 90 ? 0.790 -6.562 -5.377 1.00 84.69 90 TYR A O 1
ATOM 715 N N . ARG A 1 91 ? 2.046 -7.998 -6.543 1.00 83.94 91 ARG A N 1
ATOM 716 C CA . ARG A 1 91 ? 2.360 -8.828 -5.363 1.00 83.94 91 ARG A CA 1
ATOM 717 C C . ARG A 1 91 ? 3.090 -8.043 -4.273 1.00 83.94 91 ARG A C 1
ATOM 719 O O . ARG A 1 91 ? 2.740 -8.191 -3.105 1.00 83.94 91 ARG A O 1
ATOM 726 N N . ASN A 1 92 ? 4.041 -7.182 -4.636 1.00 83.38 92 ASN A N 1
ATOM 727 C CA . ASN A 1 92 ? 4.719 -6.314 -3.667 1.00 83.38 92 ASN A CA 1
ATOM 728 C C . ASN A 1 92 ? 3.735 -5.350 -2.987 1.00 83.38 92 ASN A C 1
ATOM 730 O O . ASN A 1 92 ? 3.797 -5.160 -1.772 1.00 83.38 92 ASN A O 1
ATOM 734 N N . PHE A 1 93 ? 2.784 -4.794 -3.740 1.00 87.12 93 PHE A N 1
ATOM 735 C CA . PHE A 1 93 ? 1.715 -3.974 -3.177 1.00 87.12 93 PHE A CA 1
ATOM 736 C C . PHE A 1 93 ? 0.836 -4.762 -2.193 1.00 87.12 93 PHE A C 1
ATOM 738 O O . PHE A 1 93 ? 0.517 -4.266 -1.114 1.00 87.12 93 PHE A O 1
ATOM 745 N N . LEU A 1 94 ? 0.519 -6.026 -2.483 1.00 87.19 94 LEU A N 1
ATOM 746 C CA . LEU A 1 94 ? -0.206 -6.886 -1.540 1.00 87.19 94 LEU A CA 1
ATOM 747 C C . LEU A 1 94 ? 0.570 -7.137 -0.240 1.00 87.19 94 LEU A C 1
ATOM 749 O O . LEU A 1 94 ? -0.025 -7.128 0.840 1.00 87.19 94 LEU A O 1
ATOM 753 N N . GLU A 1 95 ? 1.892 -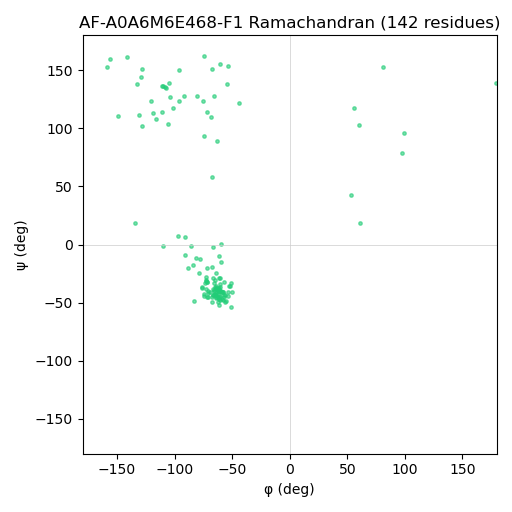7.317 -0.315 1.00 85.12 95 GLU A N 1
A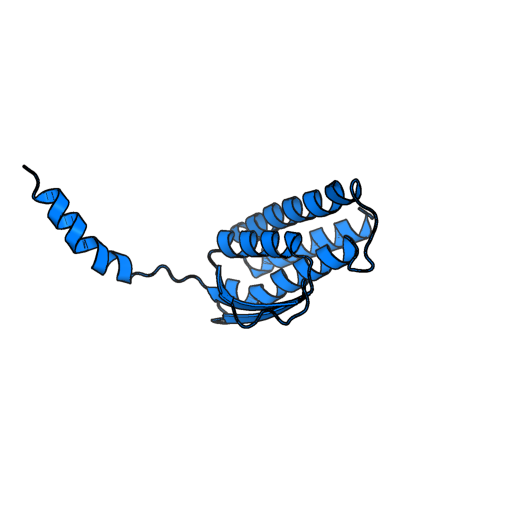TOM 754 C CA . GLU A 1 95 ? 2.734 -7.410 0.886 1.00 85.12 95 GLU A CA 1
ATOM 755 C C . GLU A 1 95 ? 2.684 -6.121 1.721 1.00 85.12 95 GLU A C 1
ATOM 757 O O . GLU A 1 95 ? 2.700 -6.187 2.954 1.00 85.12 95 GLU A O 1
ATOM 762 N N . ILE A 1 96 ? 2.627 -4.952 1.068 1.00 85.50 96 ILE A N 1
ATOM 763 C CA . ILE A 1 96 ? 2.481 -3.650 1.735 1.00 85.50 96 ILE A CA 1
ATOM 764 C C . ILE A 1 96 ? 1.154 -3.592 2.492 1.00 85.50 96 ILE A C 1
ATOM 766 O O . ILE A 1 96 ? 1.159 -3.282 3.684 1.00 85.50 96 ILE A O 1
ATOM 770 N N . LEU A 1 97 ? 0.041 -3.953 1.842 1.00 88.44 97 LEU A N 1
ATOM 771 C CA . LEU A 1 97 ? -1.279 -3.983 2.481 1.00 88.44 97 LEU A CA 1
ATOM 772 C C . LEU A 1 97 ? -1.275 -4.862 3.736 1.00 88.44 97 LEU A C 1
ATOM 774 O O . LEU A 1 97 ? -1.675 -4.409 4.808 1.00 88.44 97 LEU A O 1
ATOM 778 N N . HIS A 1 98 ? -0.731 -6.076 3.634 1.00 84.44 98 HIS A N 1
ATOM 779 C CA . HIS A 1 98 ? -0.653 -7.000 4.764 1.00 84.44 98 HIS A CA 1
ATOM 780 C C . HIS A 1 98 ? 0.163 -6.425 5.934 1.00 84.44 98 HIS A C 1
ATOM 782 O O . HIS A 1 98 ? -0.268 -6.482 7.084 1.00 84.44 98 HIS A O 1
ATOM 788 N N . LYS A 1 99 ?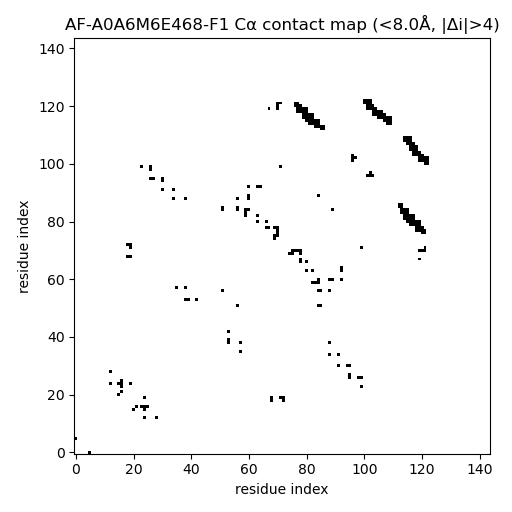 1.328 -5.819 5.664 1.00 83.50 99 LYS A N 1
ATOM 789 C CA . LYS A 1 99 ? 2.162 -5.185 6.707 1.00 83.50 99 LYS A CA 1
ATOM 790 C C . LYS A 1 99 ? 1.484 -3.992 7.379 1.00 83.50 99 LYS A C 1
ATOM 792 O O . LYS A 1 99 ? 1.829 -3.653 8.510 1.00 83.50 99 LYS A O 1
ATOM 797 N N . LEU A 1 100 ? 0.542 -3.360 6.688 1.00 83.44 100 LEU A N 1
ATOM 798 C CA . LEU A 1 100 ? -0.256 -2.255 7.203 1.00 83.44 100 LEU A CA 1
ATOM 799 C C . LEU A 1 100 ? -1.560 -2.705 7.876 1.00 83.44 100 LEU A C 1
ATOM 801 O O . LEU A 1 100 ? -2.339 -1.844 8.280 1.00 83.44 100 LEU A O 1
ATOM 805 N N . ASN A 1 101 ? -1.778 -4.016 8.044 1.00 84.81 101 ASN A N 1
ATOM 806 C CA . ASN A 1 101 ? -3.040 -4.595 8.514 1.00 84.81 101 ASN A CA 1
ATOM 807 C C . ASN A 1 101 ? -4.237 -4.115 7.679 1.00 84.81 101 ASN A C 1
ATOM 809 O O . ASN A 1 101 ? -5.287 -3.776 8.215 1.00 84.81 101 ASN A O 1
ATOM 813 N N . LEU A 1 102 ? -4.075 -4.059 6.360 1.00 87.88 102 LEU A N 1
ATOM 814 C CA . LEU A 1 102 ? -5.157 -3.777 5.429 1.00 87.88 102 LEU A CA 1
ATOM 815 C C . LEU A 1 102 ? -5.583 -5.068 4.731 1.00 87.88 102 LEU A C 1
ATOM 817 O O . LEU A 1 102 ? -4.750 -5.880 4.325 1.00 87.88 102 LEU A O 1
ATOM 821 N N . GLU A 1 103 ? -6.889 -5.242 4.575 1.00 87.50 103 GLU A N 1
ATOM 822 C CA . GLU A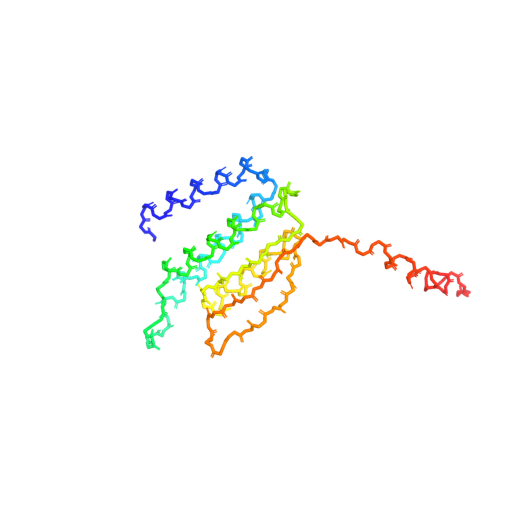 1 103 ? -7.481 -6.311 3.775 1.00 87.50 103 GLU A CA 1
ATOM 823 C C . GLU A 1 103 ? -7.816 -5.800 2.379 1.00 87.50 103 GLU A C 1
ATOM 825 O O . GLU A 1 103 ? -8.178 -4.631 2.205 1.00 87.50 103 GLU A O 1
ATOM 830 N N . LYS A 1 104 ? -7.758 -6.703 1.396 1.00 86.75 104 LYS A N 1
ATOM 831 C CA . LYS A 1 104 ? -8.354 -6.480 0.082 1.00 86.75 104 LYS A CA 1
ATOM 832 C C . LYS A 1 104 ? -9.550 -7.399 -0.133 1.00 86.75 104 LYS A C 1
ATOM 834 O O . LYS A 1 104 ? -9.458 -8.594 0.133 1.00 86.75 104 LYS A O 1
ATOM 839 N N . ASP A 1 105 ? -10.619 -6.845 -0.684 1.00 80.88 105 ASP A N 1
ATOM 840 C CA . ASP A 1 105 ? -11.713 -7.587 -1.297 1.00 80.88 105 ASP A CA 1
ATOM 841 C C . ASP A 1 105 ? -11.511 -7.512 -2.821 1.00 80.88 105 ASP A C 1
ATOM 843 O O . ASP A 1 105 ? -11.478 -6.419 -3.403 1.00 80.88 105 ASP A O 1
ATOM 847 N N . ASP A 1 106 ? -11.308 -8.660 -3.473 1.00 67.25 106 ASP A N 1
ATOM 848 C CA . ASP A 1 106 ? -11.095 -8.708 -4.923 1.00 67.25 106 ASP A CA 1
ATOM 849 C C . ASP A 1 106 ? -12.422 -8.504 -5.659 1.00 67.25 106 ASP A C 1
ATOM 851 O O . ASP A 1 106 ? -13.369 -9.272 -5.488 1.00 67.25 106 ASP A O 1
ATOM 855 N N . THR A 1 107 ? -12.481 -7.498 -6.534 1.00 62.06 107 THR A N 1
ATOM 856 C CA . THR A 1 107 ? -13.609 -7.326 -7.458 1.00 62.06 107 THR A CA 1
ATOM 857 C C . THR A 1 107 ? -13.101 -7.175 -8.880 1.00 62.06 107 THR A C 1
ATOM 859 O O . THR A 1 107 ? -12.702 -6.087 -9.273 1.00 62.06 107 THR A O 1
ATOM 862 N N . LEU A 1 108 ? -13.210 -8.271 -9.637 1.00 54.78 108 LEU A N 1
ATOM 863 C CA . LEU A 1 108 ? -12.976 -8.410 -11.079 1.00 54.78 108 LEU A CA 1
ATOM 864 C C . LEU A 1 108 ? -11.558 -8.060 -11.553 1.00 54.78 108 LEU A C 1
ATOM 866 O O . LEU A 1 108 ? -11.202 -6.906 -11.780 1.00 54.78 108 LEU A O 1
ATOM 870 N N . ASN A 1 109 ? -10.787 -9.116 -11.818 1.00 55.28 109 ASN A N 1
ATOM 871 C CA . ASN A 1 109 ? -9.666 -9.032 -12.741 1.00 55.28 109 ASN A CA 1
ATOM 872 C C . ASN A 1 109 ? -10.267 -8.832 -14.138 1.00 55.28 109 ASN A C 1
ATOM 874 O O . ASN A 1 109 ? -10.947 -9.724 -14.647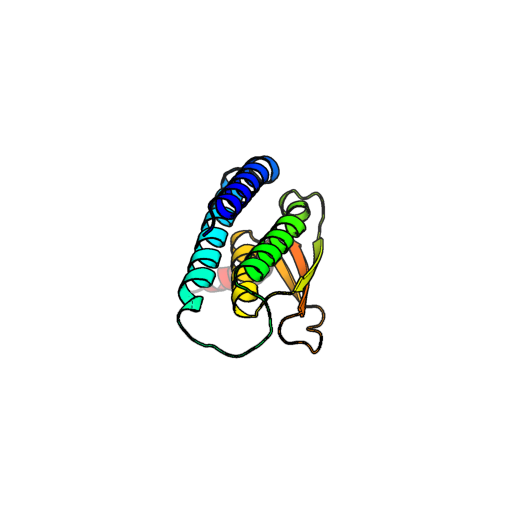 1.00 55.28 109 ASN A O 1
ATOM 878 N N . ASN A 1 110 ? -10.102 -7.643 -14.713 1.00 54.19 110 ASN A N 1
ATOM 879 C CA . ASN A 1 110 ? -10.496 -7.422 -16.099 1.00 54.19 110 ASN A CA 1
ATOM 880 C C . ASN A 1 110 ? -9.550 -8.259 -16.978 1.00 54.19 110 ASN A C 1
ATOM 882 O O . ASN A 1 110 ? -8.413 -8.497 -16.584 1.00 54.19 110 ASN A O 1
ATOM 886 N N . GLU A 1 111 ? -9.981 -8.714 -18.150 1.00 52.72 111 GLU A N 1
ATOM 887 C CA . GLU A 1 111 ? -9.284 -9.724 -18.977 1.00 52.72 111 GLU A CA 1
ATOM 888 C C . GLU A 1 111 ? -7.846 -9.347 -19.435 1.00 52.72 111 GLU A C 1
ATOM 890 O O . GLU A 1 111 ? -7.159 -10.140 -20.078 1.00 52.72 111 GLU A O 1
ATOM 895 N N . ASN A 1 112 ? -7.341 -8.170 -19.047 1.00 58.47 112 ASN A N 1
ATOM 896 C CA . ASN A 1 112 ? -5.970 -7.710 -19.248 1.00 58.47 112 ASN A CA 1
ATOM 897 C C . ASN A 1 112 ? -5.056 -8.067 -18.063 1.00 58.47 112 ASN A C 1
ATOM 899 O O . ASN A 1 112 ? -5.334 -7.712 -16.920 1.00 58.47 112 ASN A O 1
ATOM 903 N N . ARG A 1 113 ? -3.915 -8.716 -18.348 1.00 64.50 113 ARG A N 1
ATOM 904 C CA . ARG A 1 113 ? -3.037 -9.378 -17.358 1.00 64.50 113 ARG A CA 1
ATOM 905 C C . ARG A 1 113 ? -2.409 -8.482 -16.273 1.00 64.50 113 ARG A C 1
ATOM 907 O O . ARG A 1 113 ? -1.891 -9.066 -15.319 1.00 64.50 113 ARG A O 1
ATOM 914 N N . ASP A 1 114 ? -2.519 -7.156 -16.388 1.00 73.81 114 ASP A N 1
ATOM 915 C CA . ASP A 1 114 ? -1.868 -6.149 -15.531 1.00 73.81 114 ASP A CA 1
ATOM 916 C C . ASP A 1 114 ? -2.812 -5.008 -15.081 1.00 73.81 114 ASP A C 1
ATOM 918 O O . ASP A 1 114 ? -2.361 -3.944 -14.663 1.00 73.81 114 ASP A O 1
ATOM 922 N N . ASN A 1 115 ? -4.134 -5.215 -15.166 1.00 80.44 115 ASN A N 1
ATOM 923 C CA . ASN A 1 115 ? -5.148 -4.261 -14.699 1.00 80.44 115 ASN A CA 1
ATOM 924 C C . ASN A 1 115 ? -5.973 -4.853 -13.551 1.00 80.44 115 ASN A C 1
ATOM 926 O O . ASN A 1 115 ? -6.849 -5.690 -13.763 1.00 80.44 115 ASN A O 1
ATOM 930 N N . TRP A 1 116 ? -5.745 -4.350 -12.343 1.00 81.62 116 TRP A N 1
ATOM 931 C CA . TRP A 1 116 ? -6.333 -4.845 -11.104 1.00 81.62 116 TRP A CA 1
ATOM 932 C C . TRP A 1 116 ? -7.391 -3.878 -10.582 1.00 81.62 116 TRP A C 1
ATOM 934 O O . TRP A 1 116 ? -7.164 -2.670 -10.507 1.00 81.62 116 TRP A O 1
ATOM 944 N N . ILE A 1 117 ? -8.544 -4.400 -10.172 1.00 85.50 117 ILE A N 1
ATOM 945 C CA . ILE A 1 117 ? -9.555 -3.629 -9.448 1.00 85.50 117 ILE A CA 1
ATOM 946 C C . ILE A 1 117 ? -9.734 -4.276 -8.079 1.00 85.50 117 ILE A C 1
ATOM 948 O O . ILE A 1 117 ? -10.214 -5.402 -7.959 1.00 85.50 117 ILE A O 1
ATOM 952 N N . ILE A 1 118 ? -9.334 -3.561 -7.031 1.00 87.88 118 ILE A N 1
ATOM 953 C CA . ILE A 1 118 ? -9.430 -4.058 -5.656 1.00 87.88 118 ILE A CA 1
ATOM 954 C C . ILE A 1 118 ? -10.143 -3.052 -4.767 1.00 87.88 118 ILE A C 1
ATOM 956 O O . ILE A 1 118 ? -10.067 -1.846 -4.990 1.00 87.88 118 ILE A O 1
ATOM 960 N N . SER A 1 119 ? -10.816 -3.540 -3.734 1.00 88.56 119 SER A N 1
ATOM 961 C CA . SER A 1 119 ? -11.273 -2.709 -2.625 1.00 88.56 119 SER A CA 1
ATOM 962 C C . SER A 1 119 ? -10.367 -2.955 -1.429 1.00 88.56 119 SER A C 1
ATOM 964 O O . SER A 1 119 ? -10.179 -4.101 -1.047 1.00 88.56 119 SER A O 1
ATOM 966 N N . VAL A 1 120 ? -9.799 -1.906 -0.840 1.00 89.38 120 VAL A N 1
ATOM 967 C CA . VAL A 1 120 ? -8.931 -1.986 0.341 1.00 89.38 120 VAL A CA 1
ATOM 968 C C . VAL A 1 120 ? -9.668 -1.431 1.549 1.00 89.38 120 VAL A C 1
ATOM 970 O O . VAL A 1 120 ? -10.289 -0.372 1.458 1.00 89.38 120 VAL A O 1
ATOM 973 N N . ARG A 1 121 ? -9.592 -2.124 2.684 1.00 88.62 121 ARG A N 1
ATOM 974 C CA . ARG A 1 121 ? -10.225 -1.726 3.949 1.00 88.62 121 ARG A CA 1
ATOM 975 C C . ARG A 1 121 ? -9.329 -2.039 5.146 1.00 88.62 121 ARG A C 1
ATOM 977 O O . ARG A 1 121 ? -8.417 -2.855 5.049 1.00 88.62 121 ARG A O 1
ATOM 984 N N . ASP A 1 122 ? -9.608 -1.399 6.275 1.00 83.19 122 ASP A N 1
ATOM 985 C CA . ASP A 1 122 ? -8.914 -1.675 7.538 1.00 83.19 122 ASP A CA 1
ATOM 986 C C . ASP A 1 122 ? -9.237 -3.100 8.025 1.00 83.19 122 ASP A C 1
ATOM 988 O O . ASP A 1 122 ? -10.414 -3.471 8.126 1.00 83.19 122 ASP A O 1
ATOM 992 N N . CYS A 1 123 ? -8.209 -3.901 8.318 1.00 72.88 123 CYS A N 1
ATOM 993 C CA . CYS A 1 123 ? -8.378 -5.227 8.901 1.00 72.88 123 CYS A CA 1
ATOM 994 C C . CYS A 1 123 ? -8.750 -5.059 10.373 1.00 72.88 123 CYS A C 1
ATOM 996 O O . CYS A 1 123 ? -7.900 -4.945 11.260 1.00 72.88 123 CYS A O 1
ATOM 998 N N . ARG A 1 124 ? -10.052 -5.043 10.665 1.00 61.22 124 ARG A N 1
ATOM 999 C CA . ARG A 1 124 ? -10.497 -5.224 12.045 1.00 61.22 124 ARG A CA 1
ATOM 1000 C C . ARG A 1 124 ? -10.271 -6.681 12.406 1.00 61.22 124 ARG A C 1
ATOM 1002 O O . ARG A 1 124 ? -10.959 -7.549 11.877 1.00 61.22 124 ARG A O 1
ATOM 1009 N N . SER A 1 125 ? -9.361 -6.933 13.347 1.00 53.53 125 SER A N 1
ATOM 1010 C CA . SER A 1 125 ? -9.243 -8.237 13.998 1.00 53.53 125 SER A CA 1
ATOM 1011 C C . SER A 1 125 ? -10.643 -8.740 14.342 1.00 53.53 125 SER A C 1
ATOM 1013 O O . SER A 1 125 ? -11.386 -8.051 15.046 1.00 53.53 125 SER A O 1
ATOM 1015 N N . TYR A 1 126 ? -11.016 -9.912 13.824 1.00 44.78 126 TYR A N 1
ATOM 1016 C CA . TYR A 1 126 ? -12.296 -10.546 14.122 1.00 44.78 126 TYR A CA 1
ATOM 1017 C C . TYR A 1 126 ? -12.325 -10.865 15.624 1.00 44.78 126 TYR A C 1
ATOM 1019 O O . TYR A 1 126 ? -11.913 -11.936 16.064 1.00 44.78 126 TYR A O 1
ATOM 1027 N N . SER A 1 127 ? -12.799 -9.928 16.447 1.00 47.75 127 SER A N 1
ATOM 1028 C CA . SER A 1 127 ? -12.958 -10.115 17.895 1.00 47.75 127 SER A CA 1
ATOM 1029 C C . SER A 1 127 ? -13.916 -11.271 18.220 1.00 47.75 127 SER A C 1
ATOM 1031 O O . SER A 1 127 ? -13.892 -11.803 19.328 1.00 47.75 127 SER A O 1
ATOM 1033 N N . GLY A 1 128 ? -14.697 -11.723 17.231 1.00 47.19 128 GLY A N 1
ATOM 1034 C CA . GLY A 1 128 ? -15.535 -12.917 17.295 1.00 47.19 128 GLY A CA 1
ATOM 1035 C C . GLY A 1 128 ? -14.781 -14.254 17.270 1.00 47.19 128 GLY A C 1
ATOM 1036 O O . GLY A 1 128 ? -15.332 -15.238 17.750 1.00 47.19 128 GLY A O 1
ATOM 1037 N N . LEU A 1 129 ? -13.528 -14.338 16.797 1.00 52.56 129 LEU A N 1
ATOM 1038 C CA . LEU A 1 129 ? -12.779 -15.611 16.810 1.00 52.56 129 LEU A CA 1
ATOM 1039 C C . LEU A 1 129 ? -12.488 -16.111 18.230 1.00 52.56 129 LEU A C 1
ATOM 1041 O O . LEU A 1 129 ? -12.506 -17.317 18.460 1.00 52.56 129 LEU A O 1
ATOM 1045 N N . ASN A 1 130 ? -12.335 -15.212 19.207 1.00 51.16 130 ASN A N 1
ATOM 1046 C CA . ASN A 1 130 ? -12.246 -15.595 20.621 1.00 51.16 130 ASN A CA 1
ATOM 1047 C C . ASN A 1 130 ? -13.512 -16.311 21.121 1.00 51.16 130 ASN A C 1
ATOM 1049 O O . ASN A 1 130 ? -13.422 -17.158 22.006 1.00 51.16 130 ASN A O 1
ATOM 1053 N N . VAL A 1 131 ? -14.684 -16.019 20.546 1.00 52.12 131 VAL A N 1
ATOM 1054 C CA . VAL A 1 131 ? -15.942 -16.707 20.880 1.00 52.12 131 VAL A CA 1
ATOM 1055 C C . VAL A 1 131 ? -15.944 -18.130 20.312 1.00 52.12 131 VAL A C 1
ATOM 1057 O O . VAL A 1 131 ? -16.362 -19.058 20.999 1.00 52.12 131 VAL A O 1
ATOM 1060 N N . PHE A 1 132 ? -15.400 -18.324 19.106 1.00 55.12 132 PHE A N 1
ATOM 1061 C CA . PHE A 1 132 ? -15.302 -19.636 18.451 1.00 55.12 132 PHE A CA 1
ATOM 1062 C C . PHE A 1 132 ? -14.151 -20.513 18.972 1.00 55.12 132 PHE A C 1
ATOM 1064 O O . PHE A 1 132 ? -14.224 -21.736 18.879 1.00 55.12 132 PHE A O 1
ATOM 1071 N N . LEU A 1 133 ? -13.098 -19.917 19.542 1.00 56.09 133 LEU A N 1
ATOM 1072 C CA . LEU A 1 133 ? -11.953 -20.634 20.123 1.00 56.09 133 LEU A CA 1
ATOM 1073 C C . LEU A 1 133 ? -12.156 -20.996 21.604 1.00 56.09 133 LEU A C 1
ATOM 1075 O O . LEU A 1 133 ? -11.524 -21.929 22.103 1.00 56.09 133 LEU A O 1
ATOM 1079 N N . ASN A 1 134 ? -13.070 -20.316 22.305 1.00 56.75 134 ASN A N 1
ATOM 1080 C CA . ASN A 1 134 ? -13.390 -20.575 23.714 1.00 56.75 134 ASN A CA 1
ATOM 1081 C C . ASN A 1 134 ? -13.767 -22.047 24.021 1.00 56.75 134 ASN A C 1
ATOM 1083 O O . ASN A 1 134 ? -13.283 -22.593 25.017 1.00 56.75 134 ASN A O 1
ATOM 1087 N N . PRO A 1 135 ? -14.557 -22.747 23.178 1.00 59.38 135 PRO A N 1
ATOM 1088 C CA . PRO A 1 135 ? -14.862 -24.165 23.375 1.00 59.38 135 PRO A CA 1
ATOM 1089 C C . PRO A 1 135 ? -13.613 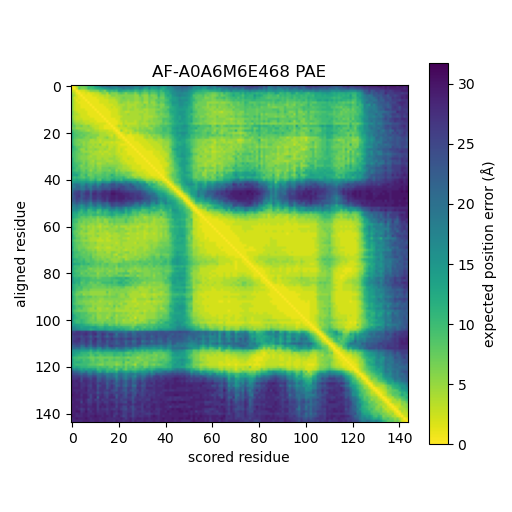-25.060 23.340 1.00 59.38 135 PRO A C 1
ATOM 1091 O O . PRO A 1 135 ? -13.478 -25.965 24.160 1.00 59.38 135 PRO A O 1
ATOM 1094 N N . PHE A 1 136 ? -12.656 -24.779 22.450 1.00 59.16 136 PHE A N 1
ATOM 1095 C CA . PHE A 1 136 ? -11.418 -25.559 22.329 1.00 59.16 136 PHE A CA 1
ATOM 1096 C C . PHE A 1 136 ? -10.461 -25.334 23.507 1.00 59.16 136 PHE A C 1
ATOM 1098 O O . PHE A 1 136 ? -9.773 -26.265 23.931 1.00 59.16 136 PHE A O 1
ATOM 1105 N N . HIS A 1 137 ? -10.450 -24.127 24.080 1.00 55.53 137 HIS A N 1
ATOM 1106 C CA . HIS A 1 137 ? -9.702 -23.838 25.304 1.00 55.53 137 HIS A CA 1
ATOM 1107 C C . HIS A 1 137 ? -10.249 -24.607 26.514 1.00 55.53 137 HIS A C 1
ATOM 1109 O O . HIS A 1 137 ? -9.459 -25.138 27.295 1.00 55.53 137 HIS A O 1
ATOM 1115 N N . ARG A 1 138 ? -11.576 -24.753 26.631 1.00 56.09 138 ARG A N 1
ATOM 1116 C CA . ARG A 1 138 ? -12.203 -25.582 27.678 1.00 56.09 138 ARG A CA 1
ATOM 1117 C C . ARG A 1 138 ? -11.903 -27.073 27.502 1.00 56.09 138 ARG A C 1
ATOM 1119 O O . ARG A 1 138 ? -11.621 -27.752 28.480 1.00 56.09 138 ARG A O 1
ATOM 1126 N N . LEU A 1 139 ? -11.872 -27.573 26.265 1.00 56.84 139 LEU A N 1
ATOM 1127 C CA . LEU A 1 139 ? -11.519 -28.972 25.977 1.00 56.84 139 LEU A CA 1
ATOM 1128 C C . LEU A 1 139 ? -10.054 -29.311 26.307 1.00 56.84 139 LEU A C 1
ATOM 1130 O O . LEU A 1 139 ? -9.758 -30.451 26.654 1.00 56.84 139 LEU A O 1
ATOM 1134 N N . ARG A 1 140 ? -9.131 -28.341 26.241 1.00 54.09 140 ARG A N 1
ATOM 1135 C CA . ARG A 1 140 ? -7.735 -28.534 26.684 1.00 54.09 140 ARG A CA 1
ATOM 1136 C C . ARG A 1 140 ? -7.579 -28.595 28.203 1.00 54.09 140 ARG A C 1
ATOM 1138 O O . ARG A 1 140 ? -6.654 -29.251 28.660 1.00 54.09 140 ARG A O 1
ATOM 1145 N N . GLN A 1 141 ? -8.458 -27.941 28.962 1.00 55.12 141 GLN A N 1
ATOM 1146 C CA . GLN A 1 141 ? -8.436 -27.954 30.432 1.00 55.12 141 GLN A CA 1
ATOM 1147 C C . GLN A 1 141 ? -9.095 -29.202 31.039 1.00 55.12 141 GLN A C 1
ATOM 1149 O O . GLN A 1 141 ? -8.952 -29.446 32.229 1.00 55.12 141 GLN A O 1
ATOM 1154 N N . LEU A 1 142 ? -9.805 -29.990 30.225 1.00 54.12 142 LEU A N 1
ATOM 1155 C CA . LEU A 1 142 ? -10.454 -31.241 30.628 1.00 54.12 142 LEU A CA 1
ATOM 1156 C C . LEU A 1 142 ? -9.623 -32.492 30.302 1.00 54.12 142 LEU A C 1
ATOM 1158 O O . LEU A 1 142 ? -10.126 -33.606 30.442 1.00 54.12 142 LEU A O 1
ATOM 1162 N N . ARG A 1 143 ? -8.371 -32.342 29.847 1.00 48.25 143 ARG A N 1
ATOM 1163 C CA . ARG A 1 143 ? -7.458 -33.488 29.784 1.00 48.25 143 ARG A CA 1
ATOM 1164 C C . ARG A 1 143 ? -6.876 -33.733 31.183 1.00 48.25 143 ARG A C 1
ATOM 1166 O O . ARG A 1 143 ? -6.386 -32.763 31.759 1.00 48.25 143 ARG A O 1
ATOM 1173 N N . PRO A 1 144 ? -6.961 -34.967 31.711 1.00 55.75 144 PRO A N 1
ATOM 1174 C CA . PRO A 1 144 ? -6.320 -35.339 32.969 1.00 55.75 144 PRO A CA 1
ATOM 1175 C C . PRO A 1 144 ? -4.794 -35.230 32.890 1.00 55.75 144 PRO A C 1
ATOM 1177 O O . PRO A 1 144 ? -4.245 -35.353 31.766 1.00 55.75 144 PRO A O 1
#

Secondary structure (DSSP, 8-state):
--HHHHHHHHHHHHHHHHHH-HHHHHHHHHHHHHHHHHHHHGGGS-----S--HHHHHHHHHHHHHHHHHHHTTS-SEEEEEEE--HHHHHHHHHHHHHTTEEEEE----SSTTEEEEEEEE----TTHHHHHHHHHHHHHT--

Mean predicted aligned error: 12.08 Å

Organism: Priestia megaterium (NCBI:txid1404)

Foldseek 3Di:
DPPVVVVVVVVLLVVCCVQLNDVLSVLVVVLLVVLLVVLVVCVVDDDDDPDDHSVRQSVLLSVLVVQCSCQSNVVDQKGKDWGFHAPSSVVSSVVSCVSSQKDWDFDDDDPDRGIGIIMIGHNDDPPCVCVVCVVVVVVVVPDD

Radius of gyration: 19.12 Å; Cα contacts (8 Å, |Δi|>4): 137; chains: 1; bounding box: 35×49×58 Å

pLDDT: mean 72.77, std 13.85, range [42.03, 91.19]

Solvent-accessible surface area (backbone atoms only — not comparable to full-atom values): 8350 Å² total; per-residue (Å²): 130,62,70,68,63,55,50,52,49,52,54,49,46,54,51,37,28,74,68,62,33,61,76,53,25,54,53,50,49,58,46,49,53,53,48,48,53,52,50,64,63,50,77,80,67,80,88,89,73,102,67,77,54,67,66,51,44,52,51,40,52,50,54,57,53,59,63,44,45,46,36,76,64,64,77,32,75,55,42,78,45,81,46,64,37,50,65,69,58,46,52,50,51,52,53,47,34,52,77,68,47,35,41,73,50,84,52,63,75,50,100,51,91,35,41,44,31,37,33,40,29,65,54,70,76,67,74,63,52,61,67,71,44,47,64,58,57,52,58,62,70,69,58,132

Nearest PDB structures (foldseek):
  4r29-assembly3_C  TM=4.400E-01  e=2.907E-02  Escherichia coli O157:H7
  4r29-assembly2_B  TM=4.275E-01  e=3.926E-02  Escherichia coli O157:H7
  4r29-assembly1_A  TM=4.584E-01  e=9.668E-02  Escherichia coli O157:H7
  6rvz-assembly1_A  TM=6.291E-01  e=5.198E-01  Homo sapiens

Sequence (144 aa):
MPEKELEQMMEFIETLEGLIGKKKSKTIEKALLKAMVHLVSDNGENNTSTSCTCADDAFFLFQAIEAIVPVLNKERKSVKLRIQMNRKVYRNFLEILHKLNLEKDDTLNNENRDNWIISVRDCRSYSGLNVFLNPFHRLRQLRP